Protein AF-A0AAW3RCY8-F1 (afdb_monomer_lite)

pLDDT: mean 82.54, std 19.65, range [27.39, 96.88]

Radius of gyration: 18.33 Å; chains: 1; bounding box: 44×35×51 Å

Secondary structure (DSSP, 8-state):
--------------HHHHHHHHHHHHHHHHHTT---HHHHHHHHHHHHH---HHHHHHHHHHHHHHHHHHHHT--SSS------------TT-TTTTTHHHHHHHHHHHHHHHH-SS-------------

InterPro domains:
  IPR004646 Fe-S hydro-lyase, tartrate dehydratase alpha-type, catalytic domain [PF05681] (24-114)
  IPR051208 Class-I Fumarase/Tartrate Dehydratase [PTHR30389] (12-114)

Sequence (130 aa):
MDTMTYDYTEPTLSTKGQRMRDILADYIALISHRLPDDVTAKLEELSKIEVDPLQKLVYDTMMENQLLANKLKRPSCQDTGALQFFIKCGAQFPLLGELNQILKDAVYRGTKKRHSDIMLFRHLTNTIPV

Organism: Lactiplantibacillus plantarum (NCBI:txid1590)

Structure (mmCIF, N/CA/C/O backbone):
data_AF-A0AAW3RCY8-F1
#
_entry.id   AF-A0AAW3RCY8-F1
#
loop_
_atom_site.group_PDB
_atom_site.id
_atom_site.type_symbol
_atom_site.label_atom_id
_atom_site.label_alt_id
_atom_site.label_comp_id
_atom_site.label_asym_id
_atom_site.label_entity_id
_atom_site.label_seq_id
_atom_site.pdbx_PDB_ins_code
_atom_site.Cartn_x
_atom_site.Cartn_y
_atom_site.Cartn_z
_atom_site.occupancy
_atom_site.B_iso_or_equiv
_atom_site.auth_seq_id
_atom_site.auth_comp_id
_atom_site.auth_asym_id
_atom_site.auth_atom_id
_atom_site.pdbx_PDB_model_num
ATOM 1 N N . MET A 1 1 ? 12.313 24.184 12.612 1.00 40.38 1 MET A N 1
ATOM 2 C CA . MET A 1 1 ? 11.494 23.194 11.885 1.00 40.38 1 MET A CA 1
ATOM 3 C C . MET A 1 1 ? 10.704 22.458 12.938 1.00 40.38 1 MET A C 1
ATOM 5 O O . MET A 1 1 ? 11.306 21.752 13.731 1.00 40.38 1 MET A O 1
ATOM 9 N N . ASP A 1 2 ? 9.411 22.744 13.022 1.00 44.78 2 ASP A N 1
ATOM 10 C CA . ASP A 1 2 ? 8.524 22.153 14.019 1.00 44.78 2 ASP A CA 1
ATOM 11 C C . ASP A 1 2 ? 8.298 20.685 13.635 1.00 44.78 2 ASP A C 1
ATOM 13 O O . ASP A 1 2 ? 7.763 20.385 12.562 1.00 44.78 2 ASP A O 1
ATOM 17 N N . THR A 1 3 ? 8.824 19.756 14.427 1.00 46.97 3 THR A N 1
ATOM 18 C CA . THR A 1 3 ? 8.619 18.325 14.204 1.00 46.97 3 THR A CA 1
ATOM 19 C C . THR A 1 3 ? 7.190 18.005 14.607 1.00 46.97 3 THR A C 1
ATOM 21 O O . THR A 1 3 ? 6.904 17.866 15.791 1.00 46.97 3 THR A O 1
ATOM 24 N N . MET A 1 4 ? 6.282 17.899 13.633 1.00 50.06 4 MET A N 1
ATOM 25 C CA . MET A 1 4 ? 4.951 17.349 13.882 1.00 50.06 4 MET A CA 1
ATOM 26 C C . MET A 1 4 ? 5.088 15.890 14.321 1.00 50.06 4 MET A C 1
ATOM 28 O O . MET A 1 4 ? 5.219 14.985 13.497 1.00 50.06 4 MET A O 1
ATOM 32 N N . THR A 1 5 ? 5.084 15.665 15.629 1.00 53.25 5 THR A N 1
ATOM 33 C CA . THR A 1 5 ? 4.995 14.339 16.229 1.00 53.25 5 THR A CA 1
ATOM 34 C C . THR A 1 5 ? 3.549 13.876 16.118 1.00 53.25 5 THR A C 1
ATOM 36 O O . THR A 1 5 ? 2.656 14.407 16.776 1.00 53.25 5 THR A O 1
ATOM 39 N N . TYR A 1 6 ? 3.291 12.917 15.229 1.00 60.97 6 TYR A N 1
ATOM 40 C CA . TYR A 1 6 ? 2.005 12.230 15.195 1.00 60.97 6 TYR A CA 1
ATOM 41 C C . TYR A 1 6 ? 1.969 11.216 16.340 1.00 60.97 6 TYR A C 1
ATOM 43 O O . TYR A 1 6 ? 2.566 10.143 16.229 1.00 60.97 6 TYR A O 1
ATOM 51 N N . ASP A 1 7 ? 1.283 11.556 17.431 1.00 67.75 7 ASP A N 1
ATOM 52 C CA . ASP A 1 7 ? 1.031 10.609 18.516 1.00 67.75 7 ASP A CA 1
ATOM 53 C C . ASP A 1 7 ? 0.006 9.571 18.056 1.00 67.75 7 ASP A C 1
ATOM 55 O O . ASP A 1 7 ? -1.193 9.831 17.922 1.00 67.75 7 ASP A O 1
ATOM 59 N N . TYR A 1 8 ? 0.513 8.375 17.761 1.00 78.25 8 TYR A N 1
ATOM 60 C CA . TYR A 1 8 ? -0.313 7.211 17.494 1.00 78.25 8 TYR A CA 1
ATOM 61 C C . TYR A 1 8 ? -0.812 6.633 18.820 1.00 78.25 8 TYR A C 1
ATOM 63 O O . TYR A 1 8 ? -0.022 6.166 19.641 1.00 78.25 8 TYR A O 1
ATOM 71 N N . THR A 1 9 ? -2.132 6.589 18.970 1.00 83.75 9 THR A N 1
ATOM 72 C CA . THR A 1 9 ? -2.805 5.865 20.049 1.00 83.75 9 THR A CA 1
ATOM 73 C C . THR A 1 9 ? -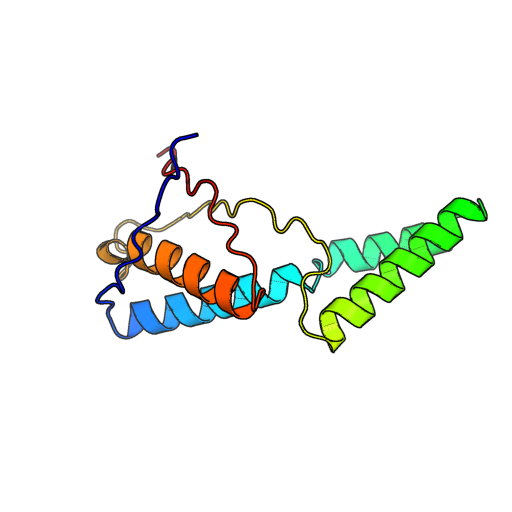3.523 4.668 19.451 1.00 83.75 9 THR A C 1
ATOM 75 O O . THR A 1 9 ? -4.293 4.819 18.500 1.00 83.75 9 THR A O 1
ATOM 78 N N . GLU A 1 10 ? -3.283 3.479 20.003 1.00 86.88 10 GLU A N 1
ATOM 79 C CA . GLU A 1 10 ? -3.947 2.262 19.542 1.00 86.88 10 GLU A CA 1
ATOM 80 C C . GLU A 1 10 ? -5.463 2.353 19.809 1.00 86.88 10 GLU A C 1
ATOM 82 O O . GLU A 1 10 ? -5.873 2.542 20.958 1.00 86.88 10 GLU A O 1
ATOM 87 N N . PRO A 1 11 ? -6.314 2.279 18.768 1.00 89.88 11 PRO A N 1
ATOM 88 C CA . PRO A 1 11 ? -7.748 2.453 18.942 1.00 89.88 11 PRO A CA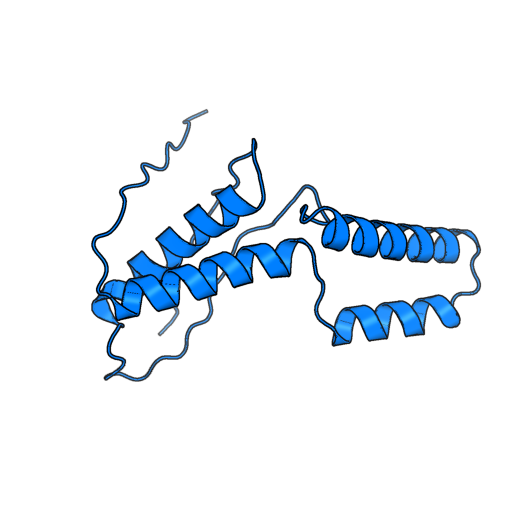 1
ATOM 89 C C . PRO A 1 11 ? -8.404 1.195 19.515 1.00 89.88 11 PRO A C 1
ATOM 91 O O . PRO A 1 11 ? -8.014 0.066 19.219 1.00 89.88 11 PRO A O 1
ATOM 94 N N . THR A 1 12 ? -9.477 1.389 20.282 1.00 93.62 12 THR A N 1
ATOM 95 C CA . THR A 1 12 ? -10.353 0.289 20.702 1.00 93.62 12 THR A CA 1
ATOM 96 C C . THR A 1 12 ? -11.390 0.039 19.611 1.00 93.62 12 THR A C 1
ATOM 98 O O . THR A 1 12 ? -12.323 0.820 19.452 1.00 93.62 12 THR A O 1
ATOM 101 N N . LEU A 1 13 ? -11.212 -1.042 18.848 1.00 93.94 13 LEU A N 1
ATOM 102 C CA . LEU A 1 13 ? -12.077 -1.413 17.724 1.00 93.94 13 LEU A CA 1
ATOM 103 C C . LEU A 1 13 ? -12.917 -2.651 18.046 1.00 93.94 13 LEU A C 1
ATOM 105 O O . LEU A 1 13 ? -12.447 -3.579 18.715 1.00 93.94 13 LEU A O 1
ATOM 109 N N . SER A 1 14 ? -14.126 -2.716 17.485 1.00 96.56 14 SER A N 1
ATOM 110 C CA . SER A 1 14 ? -14.950 -3.927 17.502 1.00 96.56 14 SER A CA 1
ATOM 111 C C . SER A 1 14 ? -14.235 -5.100 16.813 1.00 96.56 14 SER A C 1
ATOM 113 O O . SER A 1 14 ? -13.347 -4.904 15.983 1.00 96.56 14 SER A O 1
ATOM 115 N N . THR A 1 15 ? -14.644 -6.347 17.071 1.00 96.50 15 THR A N 1
ATOM 116 C CA . THR A 1 15 ? -14.065 -7.523 16.384 1.00 96.50 15 THR A CA 1
ATOM 117 C C . THR A 1 15 ? -14.172 -7.414 14.858 1.00 96.50 15 THR A C 1
ATOM 119 O O . THR A 1 15 ? -13.265 -7.815 14.128 1.00 96.50 15 THR A O 1
ATOM 122 N N . LYS A 1 16 ? -15.273 -6.838 14.356 1.00 95.88 16 LYS A N 1
ATOM 123 C CA . LYS A 1 16 ? -15.464 -6.596 12.919 1.00 95.88 16 LYS A CA 1
ATOM 124 C C . LYS A 1 16 ? -14.549 -5.476 12.415 1.00 95.88 16 LYS A C 1
ATOM 126 O O . LYS A 1 16 ? -13.976 -5.618 11.336 1.00 95.88 16 LYS A O 1
ATOM 131 N N . GLY A 1 17 ? -14.367 -4.420 13.205 1.00 96.56 17 GLY A N 1
ATOM 132 C CA . GLY A 1 17 ? -13.453 -3.322 12.905 1.00 96.56 17 GLY A CA 1
ATOM 133 C C . GLY A 1 17 ? -12.000 -3.766 12.832 1.00 96.56 17 GLY A C 1
ATOM 134 O O . GLY A 1 17 ? -11.312 -3.444 11.868 1.00 96.56 17 GLY A O 1
ATOM 135 N N . GLN A 1 18 ? -11.560 -4.597 13.780 1.00 96.50 18 GLN A N 1
ATOM 136 C CA . GLN A 1 18 ? -10.229 -5.213 13.776 1.00 96.50 18 GLN A CA 1
ATOM 137 C C . GLN A 1 18 ? -9.991 -6.026 12.500 1.00 96.50 18 GLN A C 1
ATOM 139 O O . GLN A 1 18 ? -8.978 -5.844 11.829 1.00 96.50 18 GLN A O 1
ATOM 144 N N . ARG A 1 19 ? -10.968 -6.851 12.102 1.00 96.88 19 ARG A N 1
ATOM 145 C CA . ARG A 1 19 ? -10.881 -7.627 10.859 1.00 96.88 19 ARG A CA 1
ATOM 146 C C . ARG A 1 19 ? -10.768 -6.735 9.621 1.00 96.88 19 ARG A C 1
ATOM 148 O O . ARG A 1 19 ? -9.949 -7.012 8.751 1.00 96.88 19 ARG A O 1
ATOM 155 N N . MET A 1 20 ? -11.571 -5.673 9.529 1.00 95.94 20 MET A N 1
ATOM 156 C CA . MET A 1 20 ? -11.489 -4.719 8.415 1.00 95.94 20 MET A CA 1
ATOM 157 C C . MET A 1 20 ? -10.129 -4.010 8.389 1.00 95.94 20 MET A C 1
ATOM 159 O O . MET A 1 20 ? -9.512 -3.895 7.332 1.00 95.94 20 MET A O 1
ATOM 163 N N . ARG A 1 21 ? -9.642 -3.587 9.556 1.00 95.75 21 ARG A N 1
ATOM 164 C CA . ARG A 1 21 ? -8.336 -2.954 9.752 1.00 95.75 21 ARG A CA 1
ATOM 165 C C . ARG A 1 21 ? -7.188 -3.856 9.300 1.00 95.75 21 ARG A C 1
ATOM 167 O O . ARG A 1 21 ? -6.290 -3.370 8.620 1.00 95.75 21 ARG A O 1
ATOM 174 N N . ASP A 1 22 ? -7.227 -5.150 9.620 1.00 95.88 22 ASP A N 1
ATOM 175 C CA . ASP A 1 22 ? -6.189 -6.107 9.208 1.00 95.88 22 ASP A CA 1
ATOM 176 C C . ASP A 1 22 ? -6.169 -6.317 7.695 1.00 95.88 22 ASP A C 1
ATOM 178 O O . ASP A 1 22 ? -5.108 -6.211 7.081 1.00 95.88 22 ASP A O 1
ATOM 182 N N . ILE A 1 23 ? -7.345 -6.504 7.085 1.00 96.44 23 ILE A N 1
ATOM 183 C CA . ILE A 1 23 ? -7.480 -6.637 5.627 1.00 96.44 23 ILE A CA 1
ATOM 184 C C . ILE A 1 23 ? -6.932 -5.393 4.923 1.00 96.44 23 ILE A C 1
ATOM 186 O O . ILE A 1 23 ? -6.173 -5.508 3.964 1.00 96.44 23 ILE A O 1
ATOM 190 N N . LEU A 1 24 ? -7.284 -4.198 5.404 1.00 94.62 24 LEU A N 1
ATOM 191 C CA . LEU A 1 24 ? -6.789 -2.947 4.834 1.00 94.62 24 LEU A CA 1
ATOM 192 C C . LEU A 1 24 ? -5.277 -2.792 5.018 1.00 94.62 24 LEU A C 1
ATOM 194 O O . LEU A 1 24 ? -4.601 -2.363 4.090 1.00 94.62 24 LEU A O 1
ATOM 198 N N . ALA A 1 25 ? -4.731 -3.159 6.179 1.00 93.94 25 ALA A N 1
ATOM 199 C CA . ALA A 1 25 ? -3.294 -3.100 6.427 1.00 93.94 25 ALA A CA 1
ATOM 200 C C . ALA A 1 25 ? -2.511 -4.047 5.502 1.00 93.94 25 ALA A C 1
ATOM 202 O O . ALA A 1 25 ? -1.466 -3.662 4.976 1.00 93.94 25 ALA A O 1
ATOM 203 N N . ASP A 1 26 ? -3.015 -5.265 5.287 1.00 93.31 26 ASP A N 1
ATOM 204 C CA . ASP A 1 26 ? -2.422 -6.230 4.356 1.00 93.31 26 ASP A CA 1
ATOM 205 C C . ASP A 1 26 ? -2.542 -5.760 2.907 1.00 93.31 26 ASP A C 1
ATOM 207 O O . ASP A 1 26 ? -1.586 -5.867 2.141 1.00 93.31 26 ASP A O 1
ATOM 211 N N . TYR A 1 27 ? -3.677 -5.162 2.541 1.00 93.25 27 TYR A N 1
ATOM 212 C CA . TYR A 1 27 ? -3.871 -4.590 1.215 1.00 93.25 27 TYR A CA 1
ATOM 213 C C . TYR A 1 27 ? -2.917 -3.420 0.948 1.00 93.25 27 TYR A C 1
ATOM 215 O O . TYR A 1 27 ? -2.261 -3.390 -0.089 1.00 93.25 27 TYR A O 1
ATOM 223 N N . ILE A 1 28 ? -2.766 -2.496 1.903 1.00 90.94 28 ILE A N 1
ATOM 224 C CA . ILE A 1 28 ? -1.803 -1.386 1.821 1.00 90.94 28 ILE A CA 1
ATOM 225 C C . ILE A 1 28 ? -0.373 -1.918 1.656 1.00 90.94 28 ILE A C 1
ATOM 227 O O . ILE A 1 28 ? 0.413 -1.354 0.894 1.00 90.94 28 ILE A O 1
ATOM 231 N N . ALA A 1 29 ? -0.030 -3.003 2.356 1.00 89.56 29 ALA A N 1
ATOM 232 C CA . ALA A 1 29 ? 1.270 -3.647 2.219 1.00 89.56 29 ALA A CA 1
ATOM 233 C C . ALA A 1 29 ? 1.458 -4.304 0.844 1.00 89.56 29 ALA A C 1
ATOM 235 O O . ALA A 1 29 ? 2.550 -4.233 0.292 1.00 89.56 29 ALA A O 1
ATOM 236 N N . LEU A 1 30 ? 0.411 -4.909 0.279 1.00 90.69 30 LEU A N 1
ATOM 237 C CA . LEU A 1 30 ? 0.442 -5.532 -1.044 1.00 90.69 30 LEU A CA 1
ATOM 238 C C . LEU A 1 30 ? 0.665 -4.500 -2.157 1.00 90.69 30 LEU A C 1
ATOM 240 O O . LEU A 1 30 ? 1.574 -4.652 -2.973 1.00 90.69 30 LEU A O 1
ATOM 244 N N . ILE A 1 31 ? -0.128 -3.425 -2.169 1.00 90.25 31 ILE A N 1
ATOM 245 C CA . ILE A 1 31 ? -0.083 -2.420 -3.246 1.00 90.25 31 ILE A CA 1
ATOM 246 C C . ILE A 1 31 ? 1.231 -1.634 -3.288 1.00 90.25 31 ILE A C 1
ATOM 248 O O . ILE A 1 31 ? 1.502 -0.953 -4.269 1.00 90.25 31 ILE A O 1
ATOM 252 N N . SER A 1 32 ? 2.069 -1.710 -2.249 1.00 88.69 32 SER A N 1
ATOM 253 C CA . SER A 1 32 ? 3.377 -1.051 -2.290 1.00 88.69 32 SER A CA 1
ATOM 254 C C . SER A 1 32 ? 4.415 -1.796 -3.115 1.00 88.69 32 SER A C 1
ATOM 256 O O . SER A 1 32 ? 5.425 -1.205 -3.474 1.00 88.69 32 SER A O 1
ATOM 258 N N . HIS A 1 33 ? 4.225 -3.096 -3.341 1.00 88.88 33 HIS A N 1
ATOM 259 C CA . HIS A 1 33 ? 5.195 -3.939 -4.043 1.00 88.88 33 HIS A CA 1
ATOM 260 C C . HIS A 1 33 ? 4.597 -4.686 -5.237 1.00 88.88 33 HIS A C 1
ATOM 262 O O . HIS A 1 33 ? 5.309 -5.409 -5.930 1.00 88.88 33 HIS A O 1
ATOM 268 N N . ARG A 1 34 ? 3.298 -4.507 -5.496 1.00 91.25 34 ARG A N 1
ATOM 269 C CA . ARG A 1 34 ? 2.599 -5.072 -6.644 1.00 91.25 34 ARG A CA 1
ATOM 270 C C . ARG A 1 34 ? 1.770 -3.994 -7.332 1.00 91.25 34 ARG A C 1
ATOM 272 O O . ARG A 1 34 ? 0.914 -3.374 -6.706 1.00 91.25 34 ARG A O 1
ATOM 279 N N . LEU A 1 35 ? 2.030 -3.804 -8.624 1.00 91.69 35 LEU A N 1
ATOM 280 C CA . LEU A 1 35 ? 1.213 -2.949 -9.478 1.00 91.69 35 LEU A CA 1
ATOM 281 C C . LEU A 1 35 ? -0.117 -3.641 -9.819 1.00 91.69 35 LEU A C 1
ATOM 283 O O . LEU A 1 35 ? -0.186 -4.873 -9.789 1.00 91.69 35 LEU A O 1
ATOM 287 N N . PRO A 1 36 ? -1.162 -2.865 -10.147 1.00 93.38 36 PRO A N 1
ATOM 288 C CA . PRO A 1 36 ? -2.393 -3.399 -10.713 1.00 93.38 36 PRO A CA 1
ATOM 289 C C . PRO A 1 36 ? -2.133 -4.261 -11.955 1.00 93.38 36 PRO A C 1
ATOM 291 O O . PRO A 1 36 ? -1.262 -3.944 -12.768 1.00 93.38 36 PRO A O 1
ATOM 294 N N . ASP A 1 37 ? -2.899 -5.344 -12.104 1.00 93.31 37 ASP A N 1
ATOM 295 C CA . ASP A 1 37 ? -2.679 -6.328 -13.171 1.00 93.31 37 ASP A CA 1
ATOM 296 C C . ASP A 1 37 ? -2.866 -5.717 -14.576 1.00 93.31 37 ASP A C 1
ATOM 298 O O . ASP A 1 37 ? -2.164 -6.094 -15.512 1.00 93.31 37 ASP A O 1
ATOM 302 N N . ASP A 1 38 ? -3.758 -4.733 -14.724 1.00 95.88 38 ASP A N 1
ATOM 303 C CA . ASP A 1 38 ? -3.977 -3.978 -15.963 1.00 95.88 38 ASP A CA 1
ATOM 304 C C . ASP A 1 38 ? -2.775 -3.093 -16.328 1.00 95.88 38 ASP A C 1
ATOM 306 O O . ASP A 1 38 ? -2.358 -3.058 -17.487 1.00 95.88 38 ASP A O 1
ATOM 310 N N . VAL A 1 39 ? -2.169 -2.433 -15.338 1.00 94.62 39 VAL A N 1
ATOM 311 C CA . VAL A 1 39 ? -0.945 -1.641 -15.522 1.00 94.62 39 VAL A CA 1
ATOM 312 C C . VAL A 1 39 ? 0.223 -2.548 -15.900 1.00 94.62 39 VAL A C 1
ATOM 314 O O . VAL A 1 39 ? 0.942 -2.244 -16.849 1.00 94.62 39 VAL A O 1
ATOM 317 N N . THR A 1 40 ? 0.402 -3.679 -15.209 1.00 93.31 40 THR A N 1
ATOM 318 C CA . THR A 1 40 ? 1.461 -4.647 -15.536 1.00 93.31 40 THR A CA 1
ATOM 319 C C . THR A 1 40 ? 1.292 -5.202 -16.947 1.00 93.31 40 THR A C 1
ATOM 321 O O . THR A 1 40 ? 2.239 -5.149 -17.729 1.00 93.31 40 THR A O 1
ATOM 324 N N . ALA A 1 41 ? 0.085 -5.641 -17.314 1.00 95.31 41 ALA A N 1
ATOM 325 C CA . ALA A 1 41 ? -0.194 -6.133 -18.660 1.00 95.31 41 ALA A CA 1
ATOM 326 C C . ALA A 1 41 ? 0.088 -5.067 -19.728 1.00 95.31 41 ALA A C 1
ATOM 328 O O . ALA A 1 41 ? 0.660 -5.372 -20.778 1.00 95.31 41 ALA A O 1
ATOM 329 N N . LYS A 1 42 ? -0.257 -3.800 -19.456 1.00 96.12 42 LYS A N 1
ATOM 330 C CA . LYS A 1 42 ? 0.009 -2.716 -20.403 1.00 96.12 42 LYS A CA 1
ATOM 331 C C . LYS A 1 42 ? 1.500 -2.416 -20.543 1.00 96.12 42 LYS A C 1
ATOM 333 O O . LYS A 1 42 ? 1.961 -2.203 -21.660 1.00 96.12 42 LYS A O 1
ATOM 338 N N . LEU A 1 43 ? 2.262 -2.427 -19.449 1.00 95.19 43 LEU A N 1
ATOM 339 C CA . LEU A 1 43 ? 3.716 -2.244 -19.493 1.00 95.19 43 LEU A CA 1
ATOM 340 C C . LEU A 1 43 ? 4.407 -3.368 -20.280 1.00 95.19 43 LEU A C 1
ATOM 342 O O . LEU A 1 43 ? 5.320 -3.094 -21.055 1.00 95.19 43 LEU A O 1
ATOM 346 N N . GLU A 1 44 ? 3.945 -4.613 -20.140 1.00 94.19 44 GLU A N 1
ATOM 347 C CA . GLU A 1 44 ? 4.451 -5.744 -20.926 1.00 94.19 44 GLU A CA 1
ATOM 348 C C . GLU A 1 44 ? 4.133 -5.620 -22.423 1.00 94.19 44 GLU A C 1
ATOM 350 O O . GLU A 1 44 ? 4.964 -5.962 -23.264 1.00 94.19 44 GLU A O 1
ATOM 355 N N . GLU A 1 45 ? 2.935 -5.148 -22.776 1.00 96.06 45 GLU A N 1
ATOM 356 C CA . GLU A 1 45 ? 2.557 -4.876 -24.167 1.00 96.06 45 GLU A CA 1
ATOM 357 C C . GLU A 1 45 ? 3.445 -3.781 -24.776 1.00 96.06 45 GLU A C 1
ATOM 359 O O . GLU A 1 45 ? 3.991 -3.966 -25.864 1.00 96.06 45 GLU A O 1
ATOM 364 N N . LEU A 1 46 ? 3.626 -2.668 -24.056 1.00 95.75 46 LEU A N 1
ATOM 365 C CA . LEU A 1 46 ? 4.423 -1.529 -24.514 1.00 95.75 46 LEU A CA 1
ATOM 366 C C . LEU A 1 46 ? 5.911 -1.882 -24.656 1.00 95.75 46 LEU A C 1
ATOM 368 O O . LEU A 1 46 ? 6.538 -1.498 -25.638 1.00 95.75 46 LEU A O 1
ATOM 372 N N . SER A 1 47 ? 6.455 -2.684 -23.738 1.00 94.88 47 SER A N 1
ATOM 373 C CA . SER A 1 47 ? 7.838 -3.171 -23.822 1.00 94.88 47 SER A CA 1
ATOM 374 C C . SER A 1 47 ? 8.107 -3.968 -25.111 1.00 94.88 47 SER A C 1
ATOM 376 O O . SER A 1 47 ? 9.164 -3.831 -25.728 1.00 94.88 47 SER A O 1
ATOM 378 N N . LYS A 1 48 ? 7.128 -4.753 -25.587 1.00 94.38 48 LYS A N 1
ATOM 379 C CA . LYS A 1 48 ? 7.270 -5.582 -26.802 1.00 94.38 48 LYS A CA 1
ATOM 380 C C . LYS A 1 48 ? 7.291 -4.781 -28.102 1.00 94.38 48 LYS A C 1
ATOM 382 O O . LYS A 1 48 ? 7.862 -5.257 -29.081 1.00 94.38 48 LYS A O 1
ATOM 387 N N . ILE A 1 49 ? 6.638 -3.620 -28.132 1.00 96.31 49 ILE A N 1
ATOM 388 C CA . ILE A 1 49 ? 6.588 -2.757 -29.323 1.00 96.31 49 ILE A CA 1
ATOM 389 C C . ILE A 1 49 ? 7.711 -1.721 -29.343 1.00 96.31 49 ILE A C 1
ATOM 391 O O . ILE A 1 49 ? 7.934 -1.096 -30.378 1.00 96.31 49 ILE A O 1
ATOM 395 N N . GLU A 1 50 ? 8.410 -1.545 -28.221 1.00 94.25 50 GLU A N 1
ATOM 396 C CA . GLU A 1 50 ? 9.505 -0.597 -28.122 1.00 94.25 50 GLU A CA 1
ATOM 397 C C . GLU A 1 50 ? 10.652 -0.995 -29.059 1.00 94.25 50 GLU A C 1
ATOM 399 O O . GLU A 1 50 ? 10.974 -2.175 -29.232 1.00 94.25 50 GLU A O 1
ATOM 404 N N . VAL A 1 51 ? 11.287 -0.007 -29.681 1.00 94.38 51 VAL A N 1
ATOM 405 C CA . VAL A 1 51 ? 12.402 -0.205 -30.616 1.00 94.38 51 VAL A CA 1
ATOM 406 C C . VAL A 1 51 ? 13.667 0.484 -30.137 1.00 94.38 51 VAL A C 1
ATOM 408 O O . VAL A 1 51 ? 14.757 0.006 -30.459 1.00 94.38 51 VAL A O 1
ATOM 411 N N . ASP A 1 52 ? 13.534 1.545 -29.340 1.00 96.31 52 ASP A N 1
ATOM 412 C CA . ASP A 1 52 ? 14.671 2.287 -28.824 1.00 96.31 52 ASP A CA 1
ATOM 413 C C . ASP A 1 52 ? 15.438 1.450 -27.774 1.00 96.31 52 ASP A C 1
ATOM 415 O O . ASP A 1 52 ? 14.852 0.989 -26.787 1.00 96.31 52 ASP A O 1
ATOM 419 N N . PRO A 1 53 ? 16.753 1.216 -27.959 1.00 93.94 53 PRO A N 1
ATOM 420 C CA . PRO A 1 53 ? 17.538 0.381 -27.050 1.00 93.94 53 PRO A CA 1
ATOM 421 C C . PRO A 1 53 ? 17.583 0.891 -25.605 1.00 93.94 53 PRO A C 1
ATOM 423 O O . PRO A 1 53 ? 17.626 0.084 -24.676 1.00 93.94 53 PRO A O 1
ATOM 426 N N . LEU A 1 54 ? 17.573 2.211 -25.401 1.00 95.75 54 LEU A N 1
ATOM 427 C CA . LEU A 1 54 ? 17.583 2.800 -24.065 1.00 95.75 54 LEU A CA 1
ATOM 428 C C . LEU A 1 54 ? 16.228 2.588 -23.384 1.00 95.75 54 LEU A C 1
ATOM 430 O O . LEU A 1 54 ? 16.179 2.243 -22.204 1.00 95.75 54 LEU A O 1
ATOM 434 N N . GLN A 1 55 ? 15.132 2.747 -24.123 1.00 94.38 55 GLN A N 1
ATOM 435 C CA . GLN A 1 55 ? 13.785 2.541 -23.588 1.00 94.38 55 GLN A CA 1
ATOM 436 C C . GLN A 1 55 ? 13.514 1.065 -23.264 1.00 94.38 55 GLN A C 1
ATOM 438 O O . GLN A 1 55 ? 12.925 0.773 -22.224 1.00 94.38 55 GLN A O 1
ATOM 443 N N . LYS A 1 56 ? 14.029 0.122 -24.065 1.00 94.62 56 LYS A N 1
ATOM 444 C CA . LYS A 1 56 ? 13.999 -1.314 -23.725 1.00 94.62 56 LYS A CA 1
ATOM 445 C C . LYS A 1 56 ? 14.689 -1.614 -22.402 1.00 94.62 56 LYS A C 1
ATOM 447 O O . LYS A 1 56 ? 14.104 -2.267 -21.545 1.00 94.62 56 LYS A O 1
ATOM 452 N N . LEU A 1 57 ? 15.892 -1.068 -22.207 1.00 95.56 57 LEU A N 1
ATOM 453 C CA . LEU A 1 57 ? 16.632 -1.239 -20.957 1.00 95.56 57 LEU A CA 1
ATOM 454 C C . LEU A 1 57 ? 15.847 -0.700 -19.751 1.00 95.56 57 LEU A C 1
ATOM 456 O O . LEU A 1 57 ? 15.875 -1.292 -18.671 1.00 95.56 57 LEU A O 1
ATOM 460 N N . VAL A 1 58 ? 15.124 0.409 -19.929 1.00 95.88 58 VAL A N 1
ATOM 461 C CA . VAL A 1 58 ? 14.245 0.966 -18.890 1.00 95.88 58 VAL A CA 1
ATOM 462 C C . VAL A 1 58 ? 13.112 -0.008 -18.560 1.00 95.88 58 VAL A C 1
ATOM 464 O O . VAL A 1 58 ? 12.905 -0.293 -17.381 1.00 95.88 58 VAL A O 1
ATOM 467 N N . TYR A 1 59 ? 12.421 -0.566 -19.560 1.00 95.75 59 TYR A N 1
ATOM 468 C CA . TYR A 1 59 ? 11.378 -1.573 -19.327 1.00 95.75 59 TYR A CA 1
ATOM 469 C C . TYR A 1 59 ? 11.918 -2.817 -18.617 1.00 95.75 59 TYR A C 1
ATOM 471 O O . TYR A 1 59 ? 11.304 -3.268 -17.649 1.00 95.75 59 TYR A O 1
ATOM 479 N N . ASP A 1 60 ? 13.072 -3.334 -19.037 1.00 94.81 60 ASP A N 1
ATOM 480 C CA . ASP A 1 60 ? 13.706 -4.499 -18.411 1.00 94.81 60 ASP A CA 1
ATOM 481 C C . ASP A 1 60 ? 14.016 -4.228 -16.932 1.00 94.81 60 ASP A C 1
ATOM 483 O O . ASP A 1 60 ? 13.668 -5.023 -16.055 1.00 94.81 60 ASP A O 1
ATOM 487 N N . THR A 1 61 ? 14.567 -3.047 -16.639 1.00 94.88 61 THR A N 1
ATOM 488 C CA . THR A 1 61 ? 14.881 -2.612 -15.270 1.00 94.88 61 THR A CA 1
ATOM 489 C C . THR A 1 61 ? 13.611 -2.451 -14.428 1.00 94.88 61 THR A C 1
ATOM 491 O O . THR A 1 61 ? 13.574 -2.846 -13.261 1.00 94.88 61 THR A O 1
ATOM 494 N N . MET A 1 62 ? 12.539 -1.895 -15.004 1.00 93.81 62 MET A N 1
ATOM 495 C CA . MET A 1 62 ? 11.243 -1.765 -14.331 1.00 93.81 62 MET A CA 1
ATOM 496 C C . MET A 1 62 ? 10.648 -3.134 -13.985 1.00 93.81 62 MET A C 1
ATOM 498 O O . MET A 1 62 ? 10.161 -3.320 -12.868 1.00 93.81 62 MET A O 1
ATOM 502 N N . MET A 1 63 ? 10.699 -4.098 -14.908 1.00 93.62 63 MET A N 1
ATOM 503 C CA . MET A 1 63 ? 10.186 -5.450 -14.675 1.00 93.62 63 MET A CA 1
ATOM 504 C C . MET A 1 63 ? 11.011 -6.196 -13.625 1.00 93.62 63 MET A C 1
ATOM 506 O O . MET A 1 63 ? 10.440 -6.810 -12.722 1.00 93.62 63 MET A O 1
ATOM 510 N N . GLU A 1 64 ? 12.341 -6.094 -13.680 1.00 94.88 64 GLU A N 1
ATOM 511 C CA . GLU A 1 64 ? 13.222 -6.671 -12.662 1.00 94.88 64 GLU A CA 1
ATOM 512 C C . GLU A 1 64 ? 12.929 -6.086 -11.274 1.00 94.88 64 GLU A C 1
ATOM 514 O O . GLU A 1 64 ? 12.748 -6.835 -10.309 1.00 94.88 64 GLU A O 1
ATOM 519 N N . ASN A 1 65 ? 12.786 -4.761 -11.174 1.00 93.88 65 ASN A N 1
ATOM 520 C CA . ASN A 1 65 ? 12.419 -4.099 -9.926 1.00 93.88 65 ASN A CA 1
ATOM 521 C C . ASN A 1 65 ? 11.075 -4.607 -9.384 1.00 93.88 65 ASN A C 1
ATOM 523 O O . ASN A 1 65 ? 10.970 -4.923 -8.201 1.00 93.88 65 ASN A O 1
ATOM 527 N N . GLN A 1 66 ? 10.057 -4.749 -10.237 1.00 92.62 66 GLN A N 1
ATOM 528 C CA . GLN A 1 66 ? 8.744 -5.263 -9.837 1.00 92.62 66 GLN A CA 1
ATOM 529 C C . GLN A 1 66 ? 8.803 -6.717 -9.343 1.00 92.62 66 GLN A C 1
ATOM 531 O O . GLN A 1 66 ? 8.169 -7.062 -8.340 1.00 92.62 66 GLN A O 1
ATOM 536 N N . LEU A 1 67 ? 9.591 -7.569 -10.002 1.00 93.44 67 LEU A N 1
ATOM 537 C CA . LEU A 1 67 ? 9.806 -8.954 -9.578 1.00 93.44 67 LEU A CA 1
ATOM 538 C C . LEU A 1 67 ? 10.510 -9.022 -8.217 1.00 93.44 67 LEU A C 1
ATOM 540 O O . LEU A 1 67 ? 10.087 -9.777 -7.334 1.00 93.44 67 LEU A O 1
ATOM 544 N N . LEU A 1 68 ? 11.561 -8.221 -8.024 1.00 93.19 68 LEU A N 1
ATOM 545 C CA . LEU A 1 68 ? 12.307 -8.156 -6.769 1.00 93.19 68 LEU A CA 1
ATOM 546 C C . LEU A 1 68 ? 11.470 -7.563 -5.634 1.00 93.19 68 LEU A C 1
ATOM 548 O O . LEU A 1 68 ? 11.481 -8.117 -4.535 1.00 93.19 68 LEU A O 1
ATOM 552 N N . ALA A 1 69 ? 10.705 -6.502 -5.892 1.00 91.62 69 ALA A N 1
ATOM 553 C CA . ALA A 1 69 ? 9.794 -5.892 -4.929 1.00 91.62 69 ALA A CA 1
ATOM 554 C C . ALA A 1 69 ? 8.804 -6.929 -4.380 1.00 91.62 69 ALA A C 1
ATOM 556 O O . ALA A 1 69 ? 8.682 -7.096 -3.163 1.00 91.62 69 ALA A O 1
ATOM 557 N N . ASN A 1 70 ? 8.176 -7.705 -5.268 1.00 90.25 70 ASN A N 1
ATOM 558 C CA . ASN A 1 70 ? 7.234 -8.752 -4.884 1.00 90.25 70 ASN A CA 1
ATOM 559 C C . ASN A 1 70 ? 7.918 -9.916 -4.139 1.00 90.25 70 ASN A C 1
ATOM 561 O O . ASN A 1 70 ? 7.432 -10.370 -3.103 1.00 90.25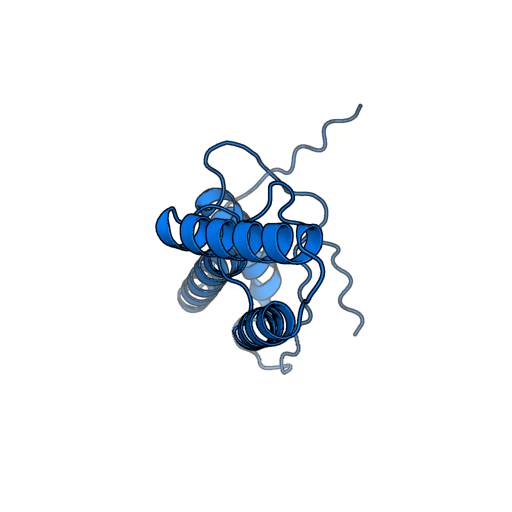 70 ASN A O 1
ATOM 565 N N . LYS A 1 71 ? 9.088 -10.372 -4.610 1.00 91.06 71 LYS A N 1
ATOM 566 C CA . LYS A 1 71 ? 9.845 -11.469 -3.979 1.00 91.06 71 LYS A CA 1
ATOM 567 C C . LYS A 1 71 ? 10.352 -11.106 -2.581 1.00 91.06 71 LYS A C 1
ATOM 569 O O . LYS A 1 71 ? 10.292 -11.931 -1.671 1.00 91.06 71 LYS A O 1
ATOM 574 N N . LEU A 1 72 ? 10.866 -9.889 -2.415 1.00 90.06 72 LEU A N 1
ATOM 575 C CA . LEU A 1 72 ? 11.433 -9.392 -1.159 1.00 90.06 72 LEU A CA 1
ATOM 576 C C . LEU A 1 72 ? 10.377 -8.780 -0.232 1.00 90.06 72 LEU A C 1
ATOM 578 O O . LEU A 1 72 ? 10.703 -8.468 0.913 1.00 90.06 72 LEU A O 1
ATOM 582 N N . LYS A 1 73 ? 9.135 -8.615 -0.710 1.00 86.50 73 LYS A N 1
ATOM 583 C CA . LYS A 1 73 ? 8.041 -7.919 -0.016 1.00 86.50 73 LYS A CA 1
ATOM 584 C C . LYS A 1 73 ? 8.445 -6.506 0.415 1.00 86.50 73 LYS A C 1
ATOM 586 O O . LYS A 1 73 ? 8.168 -6.084 1.536 1.00 86.50 73 LYS A O 1
ATOM 591 N N . ARG A 1 74 ? 9.138 -5.790 -0.474 1.00 85.81 74 ARG A N 1
ATOM 592 C CA . ARG A 1 74 ? 9.637 -4.425 -0.253 1.00 85.81 74 ARG A CA 1
ATOM 593 C C . ARG A 1 74 ? 8.989 -3.464 -1.239 1.00 85.81 74 ARG A C 1
ATOM 595 O O . ARG A 1 74 ? 8.731 -3.882 -2.364 1.00 85.81 74 ARG A O 1
ATOM 602 N N . PRO A 1 75 ? 8.738 -2.203 -0.847 1.00 86.00 75 PRO A N 1
ATOM 603 C CA . PRO A 1 75 ? 8.199 -1.207 -1.760 1.00 86.00 75 PRO A CA 1
ATOM 604 C C . PRO A 1 75 ? 8.999 -1.131 -3.064 1.00 86.00 75 PRO A C 1
ATOM 606 O O . PRO A 1 75 ? 10.229 -1.138 -3.027 1.00 86.00 75 PRO A O 1
ATOM 609 N N . SER A 1 76 ? 8.308 -1.052 -4.203 1.00 86.38 76 SER A N 1
ATOM 610 C CA . SER A 1 76 ? 8.958 -0.914 -5.515 1.00 86.38 76 SER A CA 1
ATOM 611 C C . SER A 1 76 ? 9.597 0.462 -5.723 1.00 86.38 76 SER A C 1
ATOM 613 O O . SER A 1 76 ? 10.452 0.620 -6.594 1.00 86.38 76 SER A O 1
ATOM 615 N N . CYS A 1 77 ? 9.206 1.454 -4.920 1.00 81.88 77 CYS A N 1
ATOM 616 C CA . CYS A 1 77 ? 9.735 2.812 -4.937 1.00 81.88 77 CYS A CA 1
ATOM 617 C C . CYS A 1 77 ? 10.097 3.280 -3.522 1.00 81.88 77 CYS A C 1
ATOM 619 O O . CYS A 1 77 ? 9.479 2.863 -2.541 1.00 81.88 77 CYS A O 1
ATOM 621 N N . GLN A 1 78 ? 11.077 4.186 -3.430 1.00 75.31 78 GLN A N 1
ATOM 622 C CA . GLN A 1 78 ? 11.448 4.856 -2.178 1.00 75.31 78 GLN A CA 1
ATOM 623 C C . GLN A 1 78 ? 10.305 5.739 -1.656 1.00 75.31 78 GLN A C 1
ATOM 625 O O . GLN A 1 78 ? 9.994 5.724 -0.465 1.00 75.31 78 GLN A O 1
ATOM 630 N N . ASP A 1 79 ? 9.688 6.519 -2.544 1.00 77.31 79 ASP A N 1
ATOM 631 C CA . ASP A 1 79 ? 8.507 7.303 -2.207 1.00 77.31 79 ASP A CA 1
ATOM 632 C C . ASP A 1 79 ? 7.269 6.407 -2.296 1.00 77.31 79 ASP A C 1
ATOM 634 O O . ASP A 1 79 ? 6.937 5.877 -3.356 1.00 77.31 79 ASP A O 1
ATOM 638 N N . THR A 1 80 ? 6.603 6.212 -1.159 1.00 70.81 80 THR A N 1
ATOM 639 C CA . THR A 1 80 ? 5.379 5.399 -1.070 1.00 70.81 80 THR A CA 1
ATOM 640 C C . THR A 1 80 ? 4.103 6.234 -1.128 1.00 70.81 80 THR A C 1
ATOM 642 O O . THR A 1 80 ? 3.010 5.679 -0.988 1.00 70.81 80 THR A O 1
ATOM 645 N N . GLY A 1 81 ? 4.242 7.543 -1.366 1.00 80.25 81 GLY A N 1
ATOM 646 C CA . GLY A 1 81 ? 3.146 8.481 -1.558 1.00 80.25 81 GLY A CA 1
ATOM 647 C C . GLY A 1 81 ? 2.300 8.731 -0.308 1.00 80.25 81 GLY A C 1
ATOM 648 O O . GLY A 1 81 ? 2.583 8.256 0.794 1.00 80.25 81 GLY A O 1
ATOM 649 N N . ALA A 1 82 ? 1.221 9.494 -0.497 1.00 83.88 82 ALA A N 1
ATOM 650 C CA . ALA A 1 82 ? 0.186 9.720 0.508 1.00 83.88 82 ALA A CA 1
ATOM 651 C C . ALA A 1 82 ? -1.046 8.858 0.196 1.00 83.88 82 ALA A C 1
ATOM 653 O O . ALA A 1 82 ? -1.519 8.820 -0.940 1.00 83.88 82 ALA A O 1
ATOM 654 N N . LEU A 1 83 ? -1.580 8.167 1.206 1.00 85.94 83 LEU A N 1
ATOM 655 C CA . LEU A 1 83 ? -2.779 7.344 1.044 1.00 85.94 83 LEU A CA 1
ATOM 656 C C . LEU A 1 83 ? -4.035 8.213 1.125 1.00 85.94 83 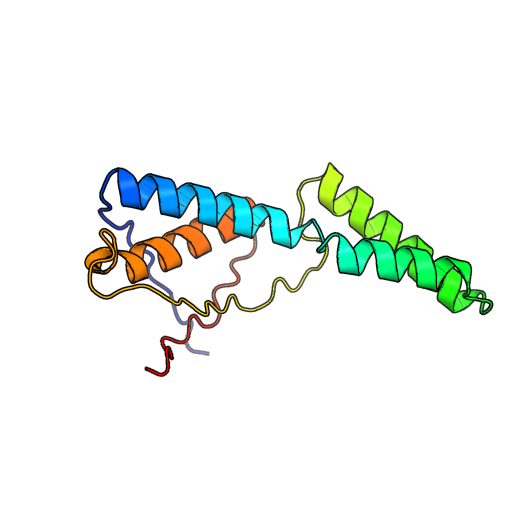LEU A C 1
ATOM 658 O O . LEU A 1 83 ? -4.305 8.836 2.152 1.00 85.94 83 LEU A O 1
ATOM 662 N N . GLN A 1 84 ? -4.826 8.198 0.055 1.00 86.81 84 GLN A N 1
ATOM 663 C CA . GLN A 1 84 ? -6.114 8.875 -0.024 1.00 86.81 84 GLN A CA 1
ATOM 664 C C . GLN A 1 84 ? -7.235 7.846 -0.186 1.00 86.81 84 GLN A C 1
ATOM 666 O O . GLN A 1 84 ? -7.163 6.963 -1.039 1.00 86.81 84 GLN A O 1
ATOM 671 N N . PHE A 1 85 ? -8.280 7.962 0.633 1.00 88.19 85 PHE A N 1
ATOM 672 C CA . PHE A 1 85 ? -9.422 7.052 0.610 1.00 88.19 85 PHE A CA 1
ATOM 673 C C . PHE A 1 85 ? -10.671 7.779 0.113 1.00 88.19 85 PHE A C 1
ATOM 675 O O . PHE A 1 85 ? -11.093 8.768 0.708 1.00 88.19 85 PHE A O 1
ATOM 682 N N . PHE A 1 86 ? -11.298 7.244 -0.933 1.00 91.25 86 PHE A N 1
ATOM 683 C CA . PHE A 1 86 ? -12.621 7.664 -1.395 1.00 91.25 86 PHE A CA 1
ATOM 684 C C . PHE A 1 86 ? -13.625 6.578 -1.026 1.00 91.25 86 PHE A C 1
ATOM 686 O O . PHE A 1 86 ? -13.657 5.513 -1.642 1.00 91.25 86 PHE A O 1
ATOM 693 N N . ILE A 1 87 ? -14.416 6.822 0.017 1.00 89.38 87 ILE A N 1
ATOM 694 C CA . ILE A 1 87 ? -15.282 5.798 0.602 1.00 89.38 87 ILE A CA 1
ATOM 695 C C . ILE A 1 87 ? -16.736 6.148 0.340 1.00 89.38 87 ILE A C 1
ATOM 697 O O . ILE A 1 87 ? -17.216 7.204 0.739 1.00 89.38 87 ILE A O 1
ATOM 701 N N . LYS A 1 88 ? -17.452 5.214 -0.286 1.00 91.38 88 LYS A N 1
ATOM 702 C CA . LYS A 1 88 ? -18.911 5.234 -0.385 1.00 91.38 88 LYS A CA 1
ATOM 703 C C . LYS A 1 88 ? -19.460 4.204 0.591 1.00 91.38 88 LYS A C 1
ATOM 705 O O . LYS A 1 88 ? -19.185 3.015 0.452 1.00 91.38 88 LYS A O 1
ATOM 710 N N . CYS A 1 89 ? -20.217 4.653 1.583 1.00 89.00 89 CYS A N 1
ATOM 711 C CA . CYS A 1 89 ? -20.870 3.780 2.552 1.00 89.00 89 CYS A CA 1
ATOM 712 C C . CYS A 1 89 ? -22.323 4.219 2.756 1.00 89.00 89 CYS A C 1
ATOM 714 O O . CYS A 1 89 ? -22.640 5.404 2.674 1.00 89.00 89 CYS A O 1
ATOM 716 N N . GLY A 1 90 ? -23.218 3.251 2.960 1.00 91.12 90 GLY A N 1
ATOM 717 C CA . GLY A 1 90 ? -24.622 3.530 3.259 1.00 91.12 90 GLY A CA 1
ATOM 718 C C . GLY A 1 90 ? -24.805 4.017 4.698 1.00 91.12 90 GLY A C 1
ATOM 719 O O . GLY A 1 90 ? -23.990 3.709 5.567 1.00 91.12 90 GLY A O 1
ATOM 720 N N . ALA A 1 91 ? -25.904 4.724 4.966 1.00 88.50 91 ALA A N 1
ATOM 721 C CA . ALA A 1 91 ? -26.179 5.307 6.282 1.00 88.50 91 ALA A CA 1
ATOM 722 C C . ALA A 1 91 ? -26.209 4.271 7.426 1.00 88.50 91 ALA A C 1
ATOM 724 O O . ALA A 1 91 ? -25.815 4.579 8.545 1.00 88.50 91 ALA A O 1
ATOM 725 N N . GLN A 1 92 ? -26.628 3.030 7.152 1.00 91.69 92 GLN A N 1
ATOM 726 C CA . GLN A 1 92 ? -26.679 1.933 8.129 1.00 91.69 92 GLN A CA 1
ATOM 727 C C . GLN A 1 92 ? -25.421 1.044 8.115 1.00 91.69 92 GLN A C 1
ATOM 729 O O . GLN A 1 92 ? -25.469 -0.110 8.544 1.00 91.69 92 GLN A O 1
ATOM 734 N N . PHE A 1 93 ? -24.287 1.535 7.603 1.00 92.31 93 PHE A N 1
ATOM 735 C CA . PHE A 1 93 ? -23.049 0.760 7.611 1.00 92.31 93 PHE A CA 1
ATOM 736 C C . PHE A 1 93 ? -22.590 0.478 9.059 1.00 92.31 93 PHE A C 1
ATOM 738 O O . PHE A 1 93 ? -22.358 1.416 9.824 1.00 92.31 93 PHE A O 1
ATOM 745 N N . PRO A 1 94 ? -22.411 -0.798 9.458 1.00 90.88 94 PRO A N 1
ATOM 746 C CA . PRO A 1 94 ? -22.244 -1.178 10.864 1.00 90.88 94 PRO A CA 1
ATOM 747 C C . PRO A 1 94 ? -20.954 -0.673 11.522 1.00 90.88 94 PRO A C 1
ATOM 749 O O . PRO A 1 94 ? -20.884 -0.646 12.745 1.00 90.88 94 PRO A O 1
ATOM 752 N N . LEU A 1 95 ? -19.938 -0.293 10.741 1.00 93.50 95 LEU A N 1
ATOM 753 C CA . LEU A 1 95 ? -18.647 0.185 11.256 1.00 93.50 95 LEU A CA 1
ATOM 754 C C . LEU A 1 95 ? -18.460 1.692 11.043 1.00 93.50 95 LEU A C 1
ATOM 756 O O . LEU A 1 95 ? -17.354 2.195 11.213 1.00 93.50 95 LEU A O 1
ATOM 760 N N . LEU A 1 96 ? -19.514 2.428 10.667 1.00 92.12 96 LEU A N 1
ATOM 761 C CA . LEU A 1 96 ? -19.414 3.854 10.338 1.00 92.12 96 LEU A CA 1
ATOM 762 C C . LEU A 1 96 ? -18.826 4.681 11.495 1.00 92.12 96 LEU A C 1
ATOM 764 O O . LEU A 1 96 ? -17.998 5.557 11.259 1.00 92.12 96 LEU A O 1
ATOM 768 N N . GLY A 1 97 ? -19.190 4.351 12.740 1.00 91.50 97 GLY A N 1
ATOM 769 C CA . GLY A 1 97 ? -18.692 5.034 13.940 1.00 91.50 97 GLY A CA 1
ATOM 770 C C . GLY A 1 97 ? -17.200 4.821 14.229 1.00 91.50 97 GLY A C 1
ATOM 771 O O . GLY A 1 97 ? -16.564 5.695 14.810 1.00 91.50 97 GLY A O 1
ATOM 772 N N . GLU A 1 98 ? -16.619 3.702 13.789 1.00 94.25 98 GLU A N 1
ATOM 773 C CA . GLU A 1 98 ? -15.197 3.377 13.992 1.00 94.25 98 GLU A CA 1
ATOM 774 C C . GLU A 1 98 ? -14.361 3.471 12.702 1.00 94.25 98 GLU A C 1
ATOM 776 O O . GLU A 1 98 ? -13.139 3.334 12.743 1.00 94.25 98 GLU A O 1
ATOM 781 N N . LEU A 1 99 ? -14.983 3.781 11.559 1.00 92.94 99 LEU A N 1
ATOM 782 C CA . LEU A 1 99 ? -14.350 3.783 10.237 1.00 92.94 99 LEU A CA 1
ATOM 783 C C . LEU A 1 99 ? -13.094 4.661 10.179 1.00 92.94 99 LEU A C 1
ATOM 785 O O . LEU A 1 99 ? -12.055 4.230 9.686 1.00 92.94 99 LEU A O 1
ATOM 789 N N . ASN A 1 100 ? -13.152 5.872 10.737 1.00 90.62 100 ASN A N 1
ATOM 790 C CA . ASN A 1 100 ? -11.995 6.771 10.776 1.00 90.62 100 ASN A CA 1
ATOM 791 C C . ASN A 1 100 ? -10.811 6.182 11.561 1.00 90.62 100 ASN A C 1
ATOM 793 O O . ASN A 1 100 ? -9.658 6.392 11.187 1.00 90.62 100 ASN A O 1
ATOM 797 N N . GLN A 1 101 ? -11.081 5.452 12.646 1.00 93.00 101 GLN A N 1
ATOM 798 C CA . GLN A 1 101 ? -10.041 4.816 13.456 1.00 93.00 101 GLN A CA 1
ATOM 799 C C . GLN A 1 101 ? -9.470 3.589 12.743 1.00 93.00 101 GLN A C 1
ATOM 801 O O . GLN A 1 101 ? -8.253 3.427 12.700 1.00 93.00 101 GLN A O 1
ATOM 806 N N . ILE A 1 102 ? -10.334 2.790 12.106 1.00 94.25 102 ILE A N 1
ATOM 807 C CA . ILE A 1 102 ? -9.948 1.645 11.270 1.00 94.25 102 ILE A CA 1
ATOM 808 C C . ILE A 1 102 ? -8.960 2.079 10.184 1.00 94.25 102 ILE A C 1
ATOM 810 O O . ILE A 1 102 ? -7.910 1.459 10.036 1.00 94.25 102 ILE A O 1
ATOM 814 N N . LEU A 1 103 ? -9.271 3.145 9.440 1.00 92.69 103 LEU A N 1
ATOM 815 C CA . LEU A 1 103 ? -8.424 3.622 8.342 1.00 92.69 103 LEU A CA 1
ATOM 816 C C . LEU A 1 103 ? -7.066 4.114 8.847 1.00 92.69 103 LEU A C 1
ATOM 818 O O . LEU A 1 103 ? -6.035 3.736 8.298 1.00 92.69 103 LEU A O 1
ATOM 822 N N . LYS A 1 104 ? -7.049 4.920 9.915 1.00 90.56 104 LYS A N 1
ATOM 823 C CA . LYS A 1 104 ? -5.805 5.426 10.515 1.00 90.56 104 LYS A CA 1
ATOM 824 C C . LYS A 1 104 ? -4.913 4.289 11.021 1.00 90.56 104 LYS A C 1
ATOM 826 O O . LYS A 1 104 ? -3.722 4.272 10.713 1.00 90.56 104 LYS A O 1
ATOM 831 N N . ASP A 1 105 ? -5.489 3.325 11.741 1.00 92.31 105 ASP A N 1
ATOM 832 C CA . ASP A 1 105 ? -4.754 2.162 12.253 1.00 92.31 105 ASP A CA 1
ATOM 833 C C . ASP A 1 105 ? -4.250 1.265 11.111 1.00 92.31 105 ASP A C 1
ATOM 835 O O . ASP A 1 105 ? -3.094 0.843 11.101 1.00 92.31 105 ASP A O 1
ATOM 839 N N . ALA A 1 106 ? -5.070 1.044 10.080 1.00 93.12 106 ALA A N 1
ATOM 840 C CA . ALA A 1 106 ? -4.666 0.283 8.901 1.00 93.12 106 ALA A CA 1
ATOM 841 C C . ALA A 1 106 ? -3.483 0.933 8.170 1.00 93.12 106 ALA A C 1
ATOM 843 O O . ALA A 1 106 ? -2.539 0.237 7.796 1.00 93.12 106 ALA A O 1
ATOM 844 N N . VAL A 1 107 ? -3.488 2.261 8.013 1.00 90.31 107 VAL A N 1
ATOM 845 C CA . VAL A 1 107 ? -2.367 3.009 7.422 1.00 90.31 107 VAL A CA 1
ATOM 846 C C . VAL A 1 107 ? -1.112 2.886 8.279 1.00 90.31 107 VAL A C 1
ATOM 848 O O . VAL A 1 107 ? -0.029 2.655 7.741 1.00 90.31 107 VAL A O 1
ATOM 851 N N . TYR A 1 108 ? -1.242 2.978 9.604 1.00 88.94 108 TYR A N 1
ATOM 852 C CA . TYR A 1 108 ? -0.114 2.845 10.527 1.00 88.94 108 TYR A CA 1
ATOM 853 C C . TYR A 1 108 ? 0.532 1.473 10.442 1.00 88.94 108 TYR A C 1
ATOM 855 O O . TYR A 1 108 ? 1.734 1.354 10.184 1.00 88.94 108 TYR A O 1
ATOM 863 N N . ARG A 1 109 ? -0.278 0.426 10.578 1.00 90.00 109 ARG A N 1
ATOM 864 C CA . ARG A 1 109 ? 0.196 -0.955 10.518 1.00 90.00 109 ARG A CA 1
ATOM 865 C C . ARG A 1 109 ? 0.698 -1.321 9.132 1.00 90.00 109 ARG A C 1
ATOM 867 O O . ARG A 1 109 ? 1.759 -1.924 9.025 1.00 90.00 109 ARG A O 1
ATOM 874 N N . GLY A 1 110 ? -0.017 -0.930 8.079 1.00 88.69 110 GLY A N 1
ATOM 875 C CA . GLY A 1 110 ? 0.400 -1.146 6.696 1.00 88.69 110 GLY A CA 1
ATOM 876 C C . GLY A 1 110 ? 1.741 -0.476 6.403 1.00 88.69 110 GLY A C 1
ATOM 877 O O . GLY A 1 110 ? 2.613 -1.069 5.782 1.00 88.69 110 GLY A O 1
ATOM 878 N N . THR A 1 111 ? 1.972 0.734 6.912 1.00 84.38 111 THR A N 1
ATOM 879 C CA . THR A 1 111 ? 3.262 1.428 6.759 1.00 84.38 111 THR A CA 1
ATOM 880 C C . THR A 1 111 ? 4.381 0.741 7.534 1.00 84.38 111 THR A C 1
ATOM 882 O O . THR A 1 111 ? 5.436 0.498 6.955 1.00 84.38 111 THR A O 1
ATOM 885 N N . LYS A 1 112 ? 4.134 0.318 8.781 1.00 83.94 112 LYS A N 1
ATOM 886 C CA . LYS A 1 112 ? 5.102 -0.481 9.554 1.00 83.94 112 LYS A CA 1
ATOM 887 C C . LYS A 1 112 ? 5.427 -1.834 8.918 1.00 83.94 112 LYS A C 1
ATOM 889 O O . LYS A 1 112 ? 6.558 -2.288 9.006 1.00 83.94 112 LYS A O 1
ATOM 894 N N . LYS A 1 113 ? 4.455 -2.486 8.273 1.00 80.62 113 LYS A N 1
ATOM 895 C CA . LYS A 1 113 ? 4.679 -3.750 7.551 1.00 80.62 113 LYS A CA 1
ATOM 896 C C . LYS A 1 113 ? 5.577 -3.568 6.320 1.00 80.62 113 LYS A C 1
ATOM 898 O O . LYS A 1 113 ? 6.267 -4.508 5.945 1.00 80.62 113 LYS A O 1
ATOM 903 N N . ARG A 1 114 ? 5.554 -2.385 5.694 1.00 71.00 114 ARG A N 1
ATOM 904 C CA . ARG A 1 114 ? 6.299 -2.063 4.463 1.00 71.00 114 ARG A CA 1
ATOM 905 C C . ARG A 1 114 ? 7.718 -1.553 4.706 1.00 71.00 114 ARG A C 1
ATOM 907 O O . ARG A 1 114 ? 8.590 -1.794 3.879 1.00 71.00 114 ARG A O 1
ATOM 914 N N . HIS A 1 115 ? 7.938 -0.837 5.805 1.00 62.34 115 HIS A N 1
ATOM 915 C CA . HIS A 1 115 ? 9.214 -0.209 6.133 1.00 62.34 115 HIS A CA 1
ATOM 916 C C . HIS A 1 115 ? 9.645 -0.608 7.541 1.00 62.34 115 HIS A C 1
ATOM 918 O O . HIS A 1 115 ? 8.975 -0.254 8.509 1.00 62.34 115 HIS A O 1
ATOM 924 N N . SER A 1 116 ? 10.789 -1.286 7.659 1.00 46.78 116 SER A N 1
ATOM 925 C CA . SER A 1 116 ? 11.429 -1.485 8.960 1.00 46.78 116 SER A CA 1
ATOM 926 C C . SER A 1 116 ? 11.913 -0.162 9.570 1.00 46.78 116 SER A C 1
ATOM 928 O O . SER A 1 116 ? 11.936 -0.074 10.790 1.00 46.78 116 SER A O 1
ATOM 930 N N . ASP A 1 117 ? 12.209 0.882 8.769 1.00 37.72 117 ASP A N 1
ATOM 931 C CA . ASP A 1 117 ? 13.007 2.019 9.274 1.00 37.72 117 ASP A CA 1
ATOM 932 C C . ASP A 1 117 ? 12.611 3.450 8.831 1.00 37.72 117 ASP A C 1
ATOM 934 O O . ASP A 1 117 ? 13.218 4.401 9.315 1.00 37.72 117 ASP A O 1
ATOM 938 N N . ILE A 1 118 ? 11.601 3.682 7.975 1.00 39.47 118 ILE A N 1
ATOM 939 C CA . ILE A 1 118 ? 11.203 5.057 7.575 1.00 39.47 118 ILE A CA 1
ATOM 940 C C . ILE A 1 118 ? 9.681 5.264 7.662 1.00 39.47 118 ILE A C 1
ATOM 942 O O . ILE A 1 118 ? 8.892 4.690 6.912 1.00 39.47 118 ILE A O 1
ATOM 946 N N . MET A 1 119 ? 9.272 6.115 8.612 1.00 38.59 119 MET A N 1
ATOM 947 C CA . MET A 1 119 ? 7.906 6.615 8.795 1.00 38.59 119 MET A CA 1
ATOM 948 C C . MET A 1 119 ? 7.557 7.628 7.694 1.00 38.59 119 MET A C 1
ATOM 950 O O . MET A 1 119 ? 8.063 8.748 7.706 1.00 38.59 119 MET A O 1
ATOM 954 N N . LEU A 1 120 ? 6.631 7.284 6.795 1.00 38.47 120 LEU A N 1
ATOM 955 C CA . LEU A 1 120 ? 5.979 8.251 5.905 1.00 38.47 120 LEU A CA 1
ATOM 956 C C . LEU A 1 120 ? 4.527 8.459 6.362 1.00 38.47 120 LEU A C 1
ATOM 958 O O . LEU A 1 120 ? 3.591 7.850 5.856 1.00 38.47 120 LEU A O 1
ATOM 962 N N . PHE A 1 121 ? 4.339 9.309 7.370 1.00 42.69 121 PHE A N 1
ATOM 963 C CA . PHE A 1 121 ? 3.025 9.838 7.734 1.00 42.69 121 PHE A CA 1
ATOM 964 C C . PHE A 1 121 ? 2.972 11.310 7.354 1.00 42.69 121 PHE A C 1
ATOM 966 O O . PHE A 1 121 ? 3.211 12.192 8.176 1.00 42.69 121 PHE A O 1
ATOM 973 N N . ARG A 1 122 ? 2.670 11.598 6.088 1.00 33.62 122 ARG A N 1
ATOM 974 C CA . ARG A 1 122 ? 2.418 12.971 5.655 1.00 33.62 122 ARG A CA 1
ATOM 975 C C . ARG A 1 122 ? 1.052 13.032 4.979 1.00 33.62 122 ARG A C 1
ATOM 977 O O . ARG A 1 122 ? 0.897 12.639 3.835 1.00 33.62 122 ARG A O 1
ATOM 984 N N . HIS A 1 123 ? 0.092 13.536 5.756 1.00 34.97 123 HIS A N 1
ATOM 985 C CA . HIS A 1 123 ? -1.276 13.909 5.379 1.00 34.97 123 HIS A CA 1
ATOM 986 C C . HIS A 1 123 ? -2.271 12.767 5.101 1.00 34.97 123 HIS A C 1
ATOM 988 O O . HIS A 1 123 ? -2.461 12.330 3.974 1.00 34.97 123 HIS A O 1
ATOM 994 N N . LEU A 1 124 ? -3.028 12.396 6.141 1.00 39.72 124 LEU A N 1
ATOM 995 C CA . LEU A 1 124 ? -4.422 11.980 5.972 1.00 39.72 124 LEU A CA 1
ATOM 996 C C . LEU A 1 124 ? -5.274 13.256 6.019 1.00 39.72 124 LEU A C 1
ATOM 998 O O . LEU A 1 124 ? -5.593 13.743 7.104 1.00 39.72 124 LEU A O 1
ATOM 1002 N N . THR A 1 125 ? -5.590 13.854 4.871 1.00 35.31 125 THR A N 1
ATOM 1003 C CA . THR A 1 125 ? -6.553 14.962 4.839 1.00 35.31 125 THR A CA 1
ATOM 1004 C C . THR A 1 125 ? -7.956 14.387 4.971 1.00 35.31 125 THR A C 1
ATOM 1006 O O . THR A 1 125 ? -8.424 13.663 4.094 1.00 35.31 125 THR A O 1
ATOM 1009 N N . ASN A 1 126 ? -8.630 14.718 6.072 1.00 33.81 126 ASN A N 1
ATOM 1010 C CA . ASN A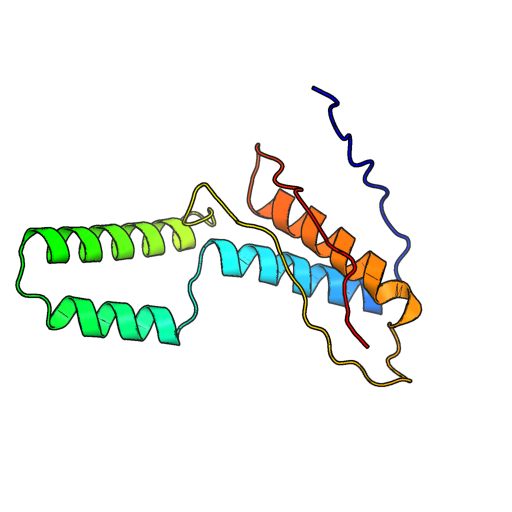 1 126 ? -10.051 14.446 6.301 1.00 33.81 126 ASN A CA 1
ATOM 1011 C C . ASN A 1 126 ? -10.934 15.335 5.404 1.00 33.81 126 ASN A C 1
ATOM 1013 O O . ASN A 1 126 ? -11.754 16.108 5.892 1.00 33.81 126 ASN A O 1
ATOM 1017 N N . THR A 1 127 ? -10.769 15.253 4.091 1.00 31.95 127 THR A N 1
ATOM 1018 C CA . THR A 1 127 ? -11.690 15.857 3.129 1.00 31.95 127 THR A CA 1
ATOM 1019 C C . THR A 1 127 ? -12.403 14.736 2.397 1.00 31.95 127 THR A C 1
ATOM 1021 O O . THR A 1 127 ? -12.049 14.351 1.288 1.00 31.95 127 THR A O 1
ATOM 1024 N N . ILE A 1 128 ? -13.420 14.191 3.063 1.00 36.50 128 ILE A N 1
ATOM 1025 C CA . ILE A 1 128 ? -14.535 13.546 2.376 1.00 36.50 128 ILE A CA 1
ATOM 1026 C C . ILE A 1 128 ? -15.489 14.696 2.035 1.00 36.50 128 ILE A C 1
ATOM 1028 O O . ILE A 1 128 ? -16.119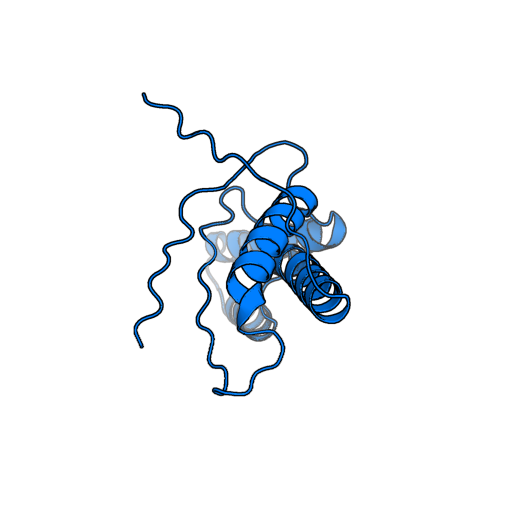 15.219 2.957 1.00 36.50 128 ILE A O 1
ATOM 1032 N N . PRO A 1 129 ? -15.575 15.164 0.778 1.00 27.39 129 PRO A N 1
ATOM 1033 C CA . PRO A 1 129 ? -16.728 15.950 0.382 1.00 27.39 129 PRO A CA 1
ATOM 1034 C C . PRO A 1 129 ? -17.939 15.012 0.439 1.00 27.39 129 PRO A C 1
ATOM 1036 O O . PRO A 1 129 ? -17.970 13.987 -0.245 1.00 27.39 129 PRO A O 1
ATOM 1039 N N . VAL A 1 130 ? -18.872 15.327 1.336 1.00 33.41 130 VAL A N 1
ATOM 1040 C CA . VAL A 1 130 ? -20.266 14.877 1.228 1.00 33.41 130 VAL A CA 1
ATOM 1041 C C . VAL A 1 130 ? -20.892 15.446 -0.036 1.00 33.41 130 VAL A C 1
ATOM 1043 O O . VAL A 1 130 ? -20.567 16.607 -0.374 1.00 33.41 130 VAL A O 1
#

Foldseek 3Di:
DDPPDDDDDQDDDDPVLVVLLVVLLVVLLCCQLAPDPVVVVVLVVVLVPDDDPVVVVVSVVLVVLSVCCNVVSEGSDPDSDDDEDADDDDPVDPCPVCVVVSNVSSVVSSQVSHDVDDDDDDDPDPDPDD